Protein AF-A0A0C2C6B9-F1 (afdb_monomer_lite)

Structure (mmCIF, N/CA/C/O backbone):
data_AF-A0A0C2C6B9-F1
#
_entry.id   AF-A0A0C2C6B9-F1
#
loop_
_atom_site.group_PDB
_atom_site.id
_atom_site.type_symbol
_atom_site.label_atom_id
_atom_site.label_alt_id
_atom_site.label_comp_id
_atom_site.label_asym_id
_atom_site.label_entity_id
_atom_site.label_seq_id
_atom_site.pdbx_PDB_ins_code
_atom_site.Cartn_x
_atom_site.Cartn_y
_atom_site.Cartn_z
_atom_site.occupancy
_atom_site.B_iso_or_equiv
_atom_site.auth_seq_id
_atom_site.auth_comp_id
_atom_site.auth_asym_id
_atom_site.auth_atom_id
_atom_site.pdbx_PDB_model_num
ATOM 1 N N . MET A 1 1 ? 12.911 -13.661 -18.760 1.00 62.19 1 MET A N 1
ATOM 2 C CA . MET A 1 1 ? 11.843 -13.795 -17.735 1.00 62.19 1 MET A CA 1
ATOM 3 C C . MET A 1 1 ? 11.353 -12.439 -17.229 1.00 62.19 1 MET A C 1
ATOM 5 O O . MET A 1 1 ? 10.174 -12.168 -17.392 1.00 62.19 1 MET A O 1
ATOM 9 N N . ARG A 1 2 ? 12.212 -11.571 -16.665 1.00 66.81 2 ARG A N 1
ATOM 10 C CA . ARG A 1 2 ? 11.812 -10.221 -16.199 1.00 66.81 2 ARG A CA 1
ATOM 11 C C . ARG A 1 2 ? 11.204 -9.357 -17.314 1.00 66.81 2 ARG A C 1
ATOM 13 O O . ARG A 1 2 ? 10.106 -8.842 -17.153 1.00 66.81 2 ARG A O 1
ATOM 20 N N . GLU A 1 3 ? 11.878 -9.284 -18.460 1.00 71.12 3 GLU A N 1
ATOM 21 C CA . GLU A 1 3 ? 11.407 -8.544 -19.644 1.00 71.12 3 GLU A CA 1
ATOM 22 C C . GLU A 1 3 ? 10.093 -9.109 -20.188 1.00 71.12 3 GLU A C 1
ATOM 24 O O . GLU A 1 3 ? 9.172 -8.364 -20.494 1.00 71.12 3 GLU A O 1
ATOM 29 N N . SER A 1 4 ? 9.956 -10.436 -20.210 1.00 69.00 4 SER A N 1
ATOM 30 C CA . SER A 1 4 ? 8.725 -11.112 -20.623 1.00 69.00 4 SER A CA 1
ATOM 31 C C . SER A 1 4 ? 7.536 -10.743 -19.724 1.00 69.00 4 SER A C 1
ATOM 33 O O . SER A 1 4 ? 6.444 -10.516 -20.228 1.00 69.00 4 SER A O 1
ATOM 35 N N . ILE A 1 5 ? 7.735 -10.635 -18.403 1.00 64.69 5 ILE A N 1
ATOM 36 C CA . ILE A 1 5 ? 6.683 -10.223 -17.456 1.00 64.69 5 ILE A CA 1
ATOM 37 C C . ILE A 1 5 ? 6.321 -8.744 -17.646 1.00 64.69 5 ILE A C 1
ATOM 39 O O . ILE A 1 5 ? 5.139 -8.411 -17.658 1.00 64.69 5 ILE A O 1
ATOM 43 N N . ALA A 1 6 ? 7.311 -7.868 -17.834 1.00 69.94 6 ALA A N 1
ATOM 44 C CA . ALA A 1 6 ? 7.064 -6.451 -18.094 1.00 69.94 6 ALA A CA 1
ATOM 45 C C . ALA A 1 6 ? 6.269 -6.243 -19.396 1.00 69.94 6 ALA A C 1
ATOM 47 O O . ALA A 1 6 ? 5.292 -5.500 -19.411 1.00 69.94 6 ALA A O 1
ATOM 48 N N . LEU A 1 7 ? 6.619 -6.968 -20.463 1.00 64.12 7 LEU A N 1
ATOM 49 C CA . LEU A 1 7 ? 5.888 -6.932 -21.732 1.00 64.12 7 LEU A CA 1
ATOM 50 C C . LEU A 1 7 ? 4.451 -7.457 -21.590 1.00 64.12 7 LEU A C 1
ATOM 52 O O . LEU A 1 7 ? 3.527 -6.868 -22.144 1.00 64.12 7 LEU A O 1
ATOM 56 N N . LEU A 1 8 ? 4.234 -8.523 -20.811 1.00 61.34 8 LEU A N 1
ATOM 57 C CA . LEU A 1 8 ? 2.886 -9.045 -20.556 1.00 61.34 8 LEU A CA 1
ATOM 58 C C . LEU A 1 8 ? 2.007 -8.059 -19.774 1.00 61.34 8 LEU A C 1
ATOM 60 O O . LEU A 1 8 ? 0.803 -7.986 -20.012 1.00 61.34 8 LEU A O 1
ATOM 64 N N . ILE A 1 9 ? 2.606 -7.288 -18.866 1.00 60.84 9 ILE A N 1
ATOM 65 C CA . ILE A 1 9 ? 1.916 -6.236 -18.117 1.00 60.84 9 ILE A CA 1
ATOM 66 C C . ILE A 1 9 ? 1.502 -5.080 -19.039 1.00 60.84 9 ILE A C 1
ATOM 68 O O . ILE A 1 9 ? 0.398 -4.566 -18.901 1.00 60.84 9 ILE A O 1
ATOM 72 N N . VAL A 1 10 ? 2.357 -4.691 -19.987 1.00 60.34 10 VAL A N 1
ATOM 73 C CA . VAL A 1 10 ? 2.126 -3.519 -20.849 1.00 60.34 10 VAL A CA 1
ATOM 74 C C . VAL A 1 10 ? 1.174 -3.815 -22.018 1.00 60.34 10 VAL A C 1
ATOM 76 O O . VAL A 1 10 ? 0.459 -2.921 -22.456 1.00 60.34 10 VAL A O 1
ATOM 79 N N . ILE A 1 11 ? 1.143 -5.048 -22.537 1.00 59.91 11 I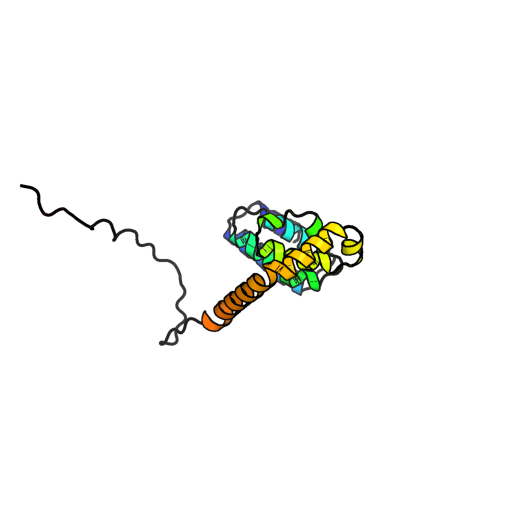LE A N 1
ATOM 80 C CA . ILE A 1 11 ? 0.595 -5.319 -23.884 1.00 59.91 11 ILE A CA 1
ATOM 81 C C . ILE A 1 11 ? -0.691 -6.176 -23.862 1.00 59.91 11 ILE A C 1
ATOM 83 O O . ILE A 1 11 ? -1.368 -6.309 -24.881 1.00 59.91 11 ILE A O 1
ATOM 87 N N . VAL A 1 12 ? -1.078 -6.781 -22.730 1.00 63.16 12 VAL A N 1
ATOM 88 C CA . VAL A 1 12 ? -2.065 -7.883 -22.738 1.00 63.16 12 VAL A CA 1
ATOM 89 C C . VAL A 1 12 ? -3.403 -7.534 -22.071 1.00 63.16 12 VAL A C 1
ATOM 91 O O . VAL A 1 12 ? -3.495 -6.681 -21.189 1.00 63.16 12 VAL A O 1
ATOM 94 N N . ARG A 1 13 ? -4.460 -8.241 -22.512 1.00 74.19 13 ARG A N 1
ATOM 95 C CA . ARG A 1 13 ? -5.823 -8.276 -21.945 1.00 74.19 13 ARG A CA 1
ATOM 96 C C . ARG A 1 13 ? -5.805 -8.296 -20.408 1.00 74.19 13 ARG A C 1
ATOM 98 O O . ARG A 1 13 ? -4.988 -8.988 -19.804 1.00 74.19 13 ARG A O 1
ATOM 105 N N . ASP A 1 14 ? -6.797 -7.655 -19.790 1.00 73.75 14 ASP A N 1
ATOM 106 C CA . ASP A 1 14 ? -7.001 -7.538 -18.329 1.00 73.75 14 ASP A CA 1
ATOM 107 C C . ASP A 1 14 ? -6.875 -8.872 -17.547 1.00 73.75 14 ASP A C 1
ATOM 109 O O . ASP A 1 14 ? -6.466 -8.900 -16.387 1.00 73.75 14 ASP A O 1
ATOM 113 N N . SER A 1 15 ? -7.173 -10.022 -18.163 1.00 80.00 15 SER A N 1
ATOM 114 C CA . SER A 1 15 ? -6.957 -11.345 -17.555 1.00 80.00 15 SER A CA 1
ATOM 115 C C . SER A 1 15 ? -5.481 -11.701 -17.345 1.00 80.00 15 SER A C 1
ATOM 117 O O . SER A 1 15 ? -5.140 -12.290 -16.320 1.00 80.00 15 SER A O 1
ATOM 119 N N . ALA A 1 16 ? -4.606 -11.355 -18.290 1.00 81.44 16 ALA A N 1
ATOM 120 C CA . ALA A 1 16 ? -3.180 -11.645 -18.194 1.00 81.44 16 ALA A CA 1
ATOM 121 C C . ALA A 1 16 ? -2.490 -10.699 -17.217 1.00 81.44 16 ALA A C 1
ATOM 123 O O . ALA A 1 16 ? -1.719 -11.173 -16.390 1.00 81.44 16 ALA A O 1
ATOM 124 N N . ARG A 1 17 ? -2.835 -9.401 -17.233 1.00 85.00 17 ARG A N 1
ATOM 125 C CA . ARG A 1 17 ? -2.307 -8.439 -16.255 1.00 85.00 17 ARG A CA 1
ATOM 126 C C . ARG A 1 17 ? -2.638 -8.877 -14.832 1.00 85.00 17 ARG A C 1
ATOM 128 O O . ARG A 1 17 ? -1.724 -9.067 -14.041 1.00 85.00 17 ARG A O 1
ATOM 135 N N . ARG A 1 18 ? -3.901 -9.235 -14.552 1.00 85.88 18 ARG A N 1
ATOM 136 C CA . ARG A 1 18 ? -4.306 -9.829 -13.260 1.00 85.88 18 ARG A CA 1
ATOM 137 C C . ARG A 1 18 ? -3.492 -11.062 -12.874 1.00 85.88 18 ARG A C 1
ATOM 139 O O . ARG A 1 18 ? -3.111 -11.203 -11.710 1.00 85.88 18 ARG A O 1
ATOM 146 N N . TRP A 1 19 ? -3.262 -11.976 -13.817 1.00 88.19 19 TRP A N 1
ATOM 147 C CA . TRP A 1 19 ? -2.457 -13.168 -13.557 1.00 88.19 19 TRP A CA 1
ATOM 148 C C . TRP A 1 19 ? -1.003 -12.797 -13.243 1.00 88.19 19 TRP A C 1
ATOM 150 O O . TRP A 1 19 ? -0.469 -13.272 -12.245 1.00 88.19 19 TRP A O 1
ATOM 160 N N . CYS A 1 20 ? -0.397 -11.895 -14.018 1.00 88.88 20 CYS A N 1
ATOM 161 C CA . CYS A 1 20 ? 0.957 -11.396 -13.796 1.00 88.88 20 CYS A CA 1
ATOM 162 C C . CYS A 1 20 ? 1.092 -10.707 -12.434 1.00 88.88 20 CYS A C 1
ATOM 164 O O . CYS A 1 20 ? 2.018 -11.032 -11.694 1.00 88.88 20 CYS A O 1
ATOM 166 N N . THR A 1 21 ? 0.153 -9.832 -12.055 1.00 91.00 21 THR A N 1
ATOM 167 C CA . THR A 1 21 ? 0.146 -9.176 -10.738 1.00 91.00 21 THR A CA 1
ATOM 168 C C . THR A 1 21 ? 0.134 -10.215 -9.620 1.00 91.00 21 THR A C 1
ATOM 170 O O . THR A 1 21 ? 0.941 -10.139 -8.702 1.00 91.00 21 THR A O 1
ATOM 173 N N . ARG A 1 22 ? -0.718 -11.245 -9.715 1.00 91.81 22 ARG A N 1
ATOM 174 C CA . ARG A 1 22 ? -0.746 -12.346 -8.735 1.00 91.81 22 ARG A CA 1
ATOM 175 C C . ARG A 1 22 ? 0.540 -13.162 -8.737 1.00 91.81 22 ARG A C 1
ATOM 177 O O . ARG A 1 22 ? 1.023 -13.543 -7.673 1.00 91.81 22 ARG A O 1
ATOM 184 N N . PHE A 1 23 ? 1.107 -13.407 -9.912 1.00 91.62 23 PHE A N 1
ATOM 185 C CA . PHE A 1 23 ? 2.344 -14.157 -10.059 1.00 91.62 23 PHE A CA 1
ATOM 186 C C . PHE A 1 23 ? 3.529 -13.447 -9.390 1.00 91.62 23 PHE A C 1
ATOM 188 O O . PHE A 1 23 ? 4.364 -14.120 -8.792 1.00 91.62 23 PHE A O 1
ATOM 195 N N . LEU A 1 24 ? 3.560 -12.106 -9.370 1.00 92.88 24 LEU A N 1
ATOM 196 C CA . LEU A 1 24 ? 4.567 -11.344 -8.615 1.00 92.88 24 LEU A CA 1
ATOM 197 C C . LEU A 1 24 ? 4.582 -11.709 -7.121 1.00 92.88 24 LEU A C 1
ATOM 199 O O . LEU A 1 24 ? 5.658 -11.760 -6.535 1.00 92.88 24 LEU A O 1
ATOM 203 N N . SER A 1 25 ? 3.434 -12.047 -6.524 1.00 93.88 25 SER A N 1
ATOM 204 C CA . SER A 1 25 ? 3.366 -12.533 -5.135 1.00 93.88 25 SER A CA 1
ATOM 205 C C . SER A 1 25 ? 4.095 -13.870 -4.952 1.00 93.88 25 SER A C 1
ATOM 207 O O . SER A 1 25 ? 4.855 -14.055 -4.005 1.00 93.88 25 SER A O 1
ATOM 209 N N . ALA A 1 26 ? 3.933 -14.802 -5.897 1.00 93.06 26 ALA A N 1
ATOM 210 C CA . ALA A 1 26 ? 4.644 -16.081 -5.863 1.00 93.06 26 ALA A CA 1
ATOM 211 C C . ALA A 1 26 ? 6.162 -15.899 -6.041 1.00 93.06 26 ALA A C 1
ATOM 213 O O . ALA A 1 26 ? 6.956 -16.612 -5.424 1.00 93.06 26 ALA A O 1
ATOM 214 N N . LEU A 1 27 ? 6.574 -14.927 -6.860 1.00 92.56 27 LEU A N 1
ATOM 215 C CA . LEU A 1 27 ? 7.981 -14.563 -7.032 1.00 92.56 27 LEU A CA 1
ATOM 216 C C . LEU A 1 27 ? 8.561 -13.914 -5.763 1.00 92.56 27 LEU A C 1
ATOM 218 O O . LEU A 1 27 ? 9.696 -14.224 -5.397 1.00 92.56 27 LEU A O 1
ATOM 222 N N . ALA A 1 28 ? 7.776 -13.086 -5.066 1.00 92.38 28 ALA A N 1
ATOM 223 C CA . ALA A 1 28 ? 8.150 -12.516 -3.774 1.00 92.38 28 ALA A CA 1
ATOM 224 C C . ALA A 1 28 ? 8.353 -13.616 -2.717 1.00 92.38 28 ALA A C 1
ATOM 226 O O . ALA A 1 28 ? 9.388 -13.683 -2.058 1.00 92.38 28 ALA A O 1
ATOM 227 N N . TYR A 1 29 ? 7.430 -14.577 -2.635 1.00 93.31 29 TYR A N 1
ATOM 228 C CA . TYR A 1 29 ? 7.567 -15.718 -1.725 1.00 93.31 29 TYR A CA 1
ATOM 229 C C . TYR A 1 29 ? 8.866 -16.512 -1.947 1.00 93.31 29 TYR A C 1
ATOM 231 O O . TYR A 1 29 ? 9.518 -16.938 -0.995 1.00 93.31 29 TYR A O 1
ATOM 239 N N . ARG A 1 30 ? 9.285 -16.680 -3.208 1.00 92.38 30 ARG A N 1
ATOM 240 C CA . ARG A 1 30 ? 10.525 -17.389 -3.569 1.00 92.38 30 ARG A CA 1
ATOM 241 C C . ARG A 1 30 ? 11.808 -16.583 -3.324 1.00 92.38 30 ARG A C 1
ATOM 243 O O . ARG A 1 30 ? 12.881 -17.120 -3.581 1.00 92.38 30 ARG A O 1
ATOM 250 N N . ARG A 1 31 ? 11.721 -15.332 -2.849 1.00 89.38 31 ARG A N 1
ATOM 251 C CA . ARG A 1 31 ? 12.864 -14.454 -2.527 1.00 89.38 31 ARG A CA 1
ATOM 252 C C . ARG A 1 31 ? 13.917 -14.380 -3.636 1.00 89.38 31 ARG A C 1
ATOM 254 O O . ARG A 1 31 ? 15.112 -14.537 -3.403 1.00 89.38 31 ARG A O 1
ATOM 261 N N . LEU A 1 32 ? 13.465 -14.136 -4.865 1.00 89.69 32 LEU A N 1
ATOM 262 C CA . LEU A 1 32 ? 14.365 -13.989 -6.010 1.00 89.69 32 LEU A CA 1
ATOM 263 C C . LEU A 1 32 ? 15.411 -12.876 -5.786 1.00 89.69 32 LEU A C 1
ATOM 265 O O . LEU A 1 32 ? 15.087 -11.845 -5.187 1.00 89.69 32 LEU A O 1
ATOM 269 N N . PRO A 1 33 ? 16.632 -13.021 -6.336 1.00 88.81 33 PRO A N 1
ATOM 270 C CA . PRO A 1 33 ? 17.664 -11.997 -6.223 1.00 88.81 33 PRO A CA 1
ATOM 271 C C . PRO A 1 33 ? 17.191 -10.636 -6.748 1.00 88.81 33 PRO A C 1
ATOM 273 O O . PRO A 1 33 ? 16.617 -10.536 -7.844 1.00 88.81 33 PRO A O 1
ATOM 276 N N . ASN A 1 34 ? 17.460 -9.589 -5.965 1.00 87.75 34 ASN A N 1
ATOM 277 C CA . ASN A 1 34 ? 17.124 -8.190 -6.250 1.00 87.75 34 ASN A CA 1
ATOM 278 C C . ASN A 1 34 ? 15.629 -7.950 -6.523 1.00 87.75 34 ASN A C 1
ATOM 280 O O . ASN A 1 34 ? 15.271 -7.037 -7.265 1.00 87.75 34 ASN A O 1
ATOM 284 N N . PHE A 1 35 ? 14.736 -8.784 -5.975 1.00 91.00 35 PHE A N 1
ATOM 285 C CA . PHE A 1 35 ? 13.289 -8.627 -6.161 1.00 91.00 35 PHE A CA 1
ATOM 286 C C . PHE A 1 35 ? 12.769 -7.272 -5.656 1.00 91.00 35 PHE A C 1
ATOM 288 O O . PHE A 1 35 ? 11.881 -6.689 -6.274 1.00 91.00 35 PHE A O 1
ATOM 295 N N . ASN A 1 36 ? 13.364 -6.727 -4.595 1.00 89.44 36 ASN A N 1
ATOM 296 C CA . ASN A 1 36 ? 13.099 -5.370 -4.108 1.00 89.44 36 ASN A CA 1
ATOM 297 C C . ASN A 1 36 ? 13.325 -4.276 -5.170 1.00 89.44 36 ASN A C 1
ATOM 299 O O . ASN A 1 36 ? 12.639 -3.261 -5.135 1.00 89.44 36 ASN A O 1
ATOM 303 N N . GLU A 1 37 ? 14.228 -4.471 -6.133 1.00 88.56 37 GLU A N 1
ATOM 304 C CA . GLU A 1 37 ? 14.534 -3.466 -7.159 1.00 88.56 37 GLU A CA 1
ATOM 305 C C . GLU A 1 37 ? 13.576 -3.492 -8.349 1.00 88.56 37 GLU A C 1
ATOM 307 O O . GLU A 1 37 ? 13.148 -2.442 -8.832 1.00 88.56 37 GLU A O 1
ATOM 312 N N . TRP A 1 38 ? 13.256 -4.686 -8.852 1.00 90.94 38 TRP A N 1
ATOM 313 C CA . TRP A 1 38 ? 12.434 -4.838 -10.057 1.00 90.94 38 TRP A CA 1
ATOM 314 C C . TRP A 1 38 ? 10.998 -5.261 -9.740 1.00 90.94 38 TRP A C 1
ATOM 316 O O . TRP A 1 38 ? 10.068 -4.763 -10.365 1.00 90.94 38 TRP A O 1
ATOM 326 N N . GLY A 1 39 ? 10.792 -6.154 -8.772 1.00 91.50 39 GLY A N 1
ATOM 327 C CA . GLY A 1 39 ? 9.482 -6.711 -8.435 1.00 91.50 39 GLY A CA 1
ATOM 328 C C . GLY A 1 39 ? 8.572 -5.668 -7.801 1.00 91.50 39 GLY A C 1
ATOM 329 O O . GLY A 1 39 ? 7.455 -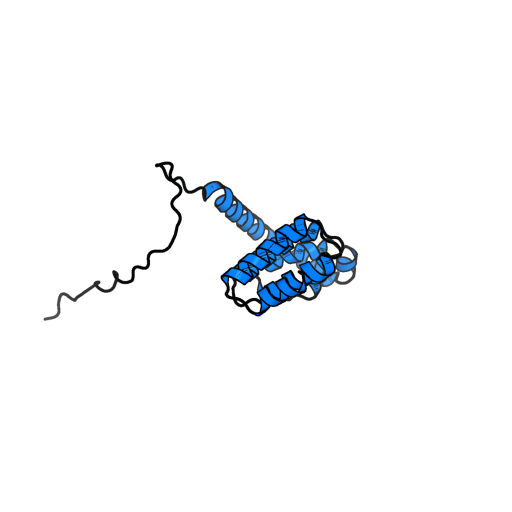5.459 -8.271 1.00 91.50 39 GLY A O 1
ATOM 330 N N . PHE A 1 40 ? 9.081 -4.943 -6.802 1.00 92.19 40 PHE A N 1
ATOM 331 C CA . PHE A 1 40 ? 8.343 -3.830 -6.199 1.00 92.19 40 PHE A CA 1
ATOM 332 C C . PHE A 1 40 ? 8.118 -2.696 -7.193 1.00 92.19 40 PHE A C 1
ATOM 334 O O . PHE A 1 40 ? 7.013 -2.179 -7.257 1.00 92.19 40 PHE A O 1
ATOM 341 N N . ARG A 1 41 ? 9.090 -2.376 -8.053 1.00 90.38 41 ARG A N 1
ATOM 342 C CA . ARG A 1 41 ? 8.899 -1.383 -9.121 1.00 90.38 41 ARG A CA 1
ATOM 343 C C . ARG A 1 41 ? 7.762 -1.759 -10.074 1.00 90.38 41 ARG A C 1
ATOM 345 O O . ARG A 1 41 ? 6.954 -0.903 -10.421 1.00 90.38 41 ARG A O 1
ATOM 352 N N . LEU A 1 42 ? 7.665 -3.034 -10.463 1.00 91.50 42 LEU A N 1
ATOM 353 C CA . LEU A 1 42 ? 6.541 -3.524 -11.264 1.00 91.50 42 LEU A CA 1
ATOM 354 C C . LEU A 1 42 ? 5.217 -3.414 -10.500 1.00 91.50 42 LEU A C 1
ATOM 356 O O . LEU A 1 42 ? 4.240 -2.952 -11.080 1.00 91.50 42 LEU A O 1
ATOM 360 N N . LEU A 1 43 ? 5.184 -3.778 -9.212 1.00 93.12 43 LEU A N 1
ATOM 361 C CA . LEU A 1 43 ? 3.992 -3.630 -8.367 1.00 93.12 43 LEU A CA 1
ATOM 362 C C . LEU A 1 43 ? 3.556 -2.167 -8.226 1.00 93.12 43 LEU A C 1
ATOM 364 O O . LEU A 1 43 ? 2.369 -1.888 -8.349 1.00 93.12 43 LEU A O 1
ATOM 368 N N . MET A 1 44 ? 4.497 -1.237 -8.050 1.00 92.38 44 MET A N 1
ATOM 369 C CA . MET A 1 44 ? 4.206 0.199 -8.041 1.00 92.38 44 MET A CA 1
ATOM 370 C C . MET A 1 44 ? 3.614 0.652 -9.378 1.00 92.38 44 MET A C 1
ATOM 372 O O . MET A 1 44 ? 2.647 1.404 -9.393 1.00 92.38 44 MET A O 1
ATOM 376 N N . GLY A 1 45 ? 4.122 0.136 -10.503 1.00 90.06 45 GLY A N 1
ATOM 377 C CA . GLY A 1 45 ? 3.539 0.388 -11.822 1.00 90.06 45 GLY A CA 1
ATOM 378 C C . GLY A 1 45 ? 2.094 -0.111 -11.959 1.00 90.06 45 GLY A C 1
ATOM 379 O O . GLY A 1 45 ? 1.297 0.515 -12.649 1.00 90.06 45 GLY A O 1
ATOM 380 N N . GLN A 1 46 ? 1.719 -1.196 -11.270 1.00 90.75 46 GLN A N 1
ATOM 381 C CA . GLN A 1 46 ? 0.337 -1.703 -11.263 1.00 90.75 46 GLN A CA 1
ATOM 382 C C . GLN A 1 46 ? -0.649 -0.807 -10.506 1.00 90.75 46 GLN A C 1
ATOM 384 O O . GLN A 1 46 ? -1.855 -0.972 -10.674 1.00 90.75 46 GLN A O 1
ATOM 389 N N . LEU A 1 47 ? -0.170 0.136 -9.690 1.00 91.38 47 LEU A N 1
ATOM 390 C CA . LEU A 1 47 ? -1.039 1.094 -9.005 1.00 91.38 47 LEU A CA 1
ATOM 391 C C . LEU A 1 47 ? -1.661 2.120 -9.965 1.00 91.38 47 LEU A C 1
ATOM 393 O O . LEU A 1 47 ? -2.680 2.713 -9.629 1.00 91.38 47 LEU A O 1
ATOM 397 N N . GLY A 1 48 ? -1.075 2.300 -11.153 1.00 87.94 48 GLY A N 1
ATOM 398 C CA . GLY A 1 48 ? -1.607 3.142 -12.227 1.00 87.94 48 GLY A CA 1
ATOM 399 C C . GLY A 1 48 ? -2.412 2.386 -13.290 1.00 87.94 48 GLY A C 1
ATOM 400 O O . GLY A 1 48 ? -2.632 2.936 -14.366 1.00 87.94 48 GLY A O 1
ATOM 401 N N . ASP A 1 49 ? -2.800 1.126 -13.051 1.00 89.69 49 ASP A N 1
ATOM 402 C CA . ASP A 1 49 ? -3.612 0.358 -14.008 1.00 89.69 49 ASP A CA 1
ATOM 403 C C . ASP A 1 49 ? -5.058 0.890 -14.061 1.00 89.69 49 ASP A C 1
ATOM 405 O O . ASP A 1 49 ? -5.635 1.274 -13.044 1.00 89.69 49 ASP A O 1
ATOM 409 N N . GLU A 1 50 ? -5.673 0.857 -15.246 1.00 88.44 50 GLU A N 1
ATOM 410 C CA . GLU A 1 50 ? -7.087 1.209 -15.466 1.00 88.44 50 GLU A CA 1
ATOM 411 C C . GLU A 1 50 ? -8.058 0.328 -14.652 1.00 88.44 50 GLU A C 1
ATOM 413 O O . GLU A 1 50 ? -9.164 0.736 -14.292 1.00 88.44 50 GLU A O 1
ATOM 418 N N . SER A 1 51 ? -7.654 -0.909 -14.357 1.00 89.44 51 SER A N 1
ATOM 419 C CA . SER A 1 51 ? -8.473 -1.901 -13.677 1.00 89.44 51 SER A CA 1
ATOM 420 C C . SER A 1 51 ? -8.310 -1.783 -12.166 1.00 89.44 51 SER A C 1
ATOM 422 O O . SER A 1 51 ? -7.340 -2.268 -11.579 1.00 89.44 51 SER A O 1
ATOM 424 N N . VAL A 1 52 ? -9.334 -1.254 -11.489 1.00 89.00 52 VAL A N 1
ATOM 425 C CA . VAL A 1 52 ? -9.384 -1.159 -10.013 1.00 89.00 52 VAL A CA 1
ATOM 426 C C . VAL A 1 52 ? -9.131 -2.515 -9.336 1.00 89.00 52 VAL A C 1
ATOM 428 O O . VAL A 1 52 ? -8.567 -2.587 -8.245 1.00 89.00 52 VAL A O 1
ATOM 431 N N . LYS A 1 53 ? -9.508 -3.625 -9.985 1.00 89.12 53 LYS A N 1
ATOM 432 C CA . LYS A 1 53 ? -9.244 -4.982 -9.481 1.00 89.12 53 LYS A CA 1
ATOM 433 C C . LYS A 1 53 ? -7.748 -5.303 -9.449 1.00 89.12 53 LYS A C 1
ATOM 435 O O . LYS A 1 53 ?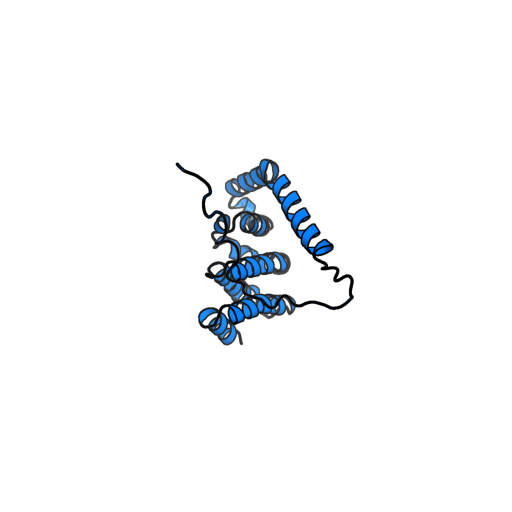 -7.303 -5.959 -8.509 1.00 89.12 53 LYS A O 1
ATOM 440 N N . ILE A 1 54 ? -6.994 -4.863 -10.456 1.00 91.06 54 ILE A N 1
ATOM 441 C CA . ILE A 1 54 ? -5.535 -5.018 -10.523 1.00 91.06 54 ILE A CA 1
ATOM 442 C C . ILE A 1 54 ? -4.876 -4.128 -9.476 1.00 91.06 54 ILE A C 1
ATOM 444 O O . ILE A 1 54 ? -4.078 -4.633 -8.689 1.00 91.06 54 ILE A O 1
ATOM 448 N N . VAL A 1 55 ? -5.284 -2.859 -9.393 1.00 92.25 55 VAL A N 1
ATOM 449 C CA . VAL A 1 55 ? -4.776 -1.902 -8.398 1.00 92.25 55 VAL A CA 1
ATOM 450 C C . VAL A 1 55 ? -4.953 -2.447 -6.978 1.00 92.25 55 VAL A C 1
ATOM 452 O O . VAL A 1 55 ? -3.982 -2.579 -6.235 1.00 92.25 55 VAL A O 1
ATOM 455 N N . ARG A 1 56 ? -6.167 -2.884 -6.610 1.00 90.88 56 ARG A N 1
ATOM 456 C CA . ARG A 1 56 ? -6.434 -3.491 -5.291 1.00 90.88 56 ARG A CA 1
ATOM 457 C C . ARG A 1 56 ? -5.600 -4.747 -5.046 1.00 90.88 56 ARG A C 1
ATOM 459 O O . ARG A 1 56 ? -5.123 -4.968 -3.936 1.00 90.88 56 ARG A O 1
ATOM 466 N N . GLN A 1 57 ? -5.416 -5.585 -6.066 1.00 92.88 57 GLN A N 1
ATOM 467 C CA . GLN A 1 57 ? -4.581 -6.780 -5.952 1.00 92.88 57 GLN A CA 1
ATOM 468 C C . GLN A 1 57 ? -3.104 -6.422 -5.738 1.00 92.88 57 GLN A C 1
ATOM 470 O O . GLN A 1 57 ? -2.441 -7.099 -4.954 1.00 92.88 57 GLN A O 1
ATOM 475 N N . ALA A 1 58 ? -2.600 -5.381 -6.400 1.00 94.69 58 ALA A N 1
ATOM 476 C CA . ALA A 1 58 ? -1.240 -4.887 -6.225 1.00 94.69 58 ALA A CA 1
ATOM 477 C C . ALA A 1 58 ? -1.029 -4.320 -4.816 1.00 94.69 58 ALA A C 1
ATOM 479 O O . ALA A 1 58 ? -0.071 -4.717 -4.159 1.00 94.69 58 ALA A O 1
ATOM 480 N N . ILE A 1 59 ? -1.962 -3.500 -4.312 1.00 93.81 59 ILE A N 1
ATOM 481 C CA . ILE A 1 59 ? -1.927 -2.973 -2.936 1.00 93.81 59 ILE A CA 1
ATOM 482 C C . ILE A 1 59 ? -1.860 -4.116 -1.919 1.00 93.81 59 ILE A C 1
ATOM 484 O O . ILE A 1 59 ? -0.984 -4.114 -1.063 1.00 93.81 59 ILE A O 1
ATOM 488 N N . ARG A 1 60 ? -2.709 -5.144 -2.054 1.00 92.81 60 ARG A N 1
ATOM 489 C CA . ARG A 1 60 ? -2.688 -6.320 -1.163 1.00 92.81 60 ARG A CA 1
ATOM 490 C C . ARG A 1 60 ? -1.345 -7.048 -1.167 1.00 92.81 60 ARG A C 1
ATOM 492 O O . ARG A 1 60 ? -0.875 -7.483 -0.122 1.00 92.81 60 ARG A O 1
ATOM 499 N N . ILE A 1 61 ? -0.727 -7.194 -2.339 1.00 95.00 61 ILE A N 1
ATOM 500 C CA . ILE A 1 61 ? 0.583 -7.847 -2.470 1.00 95.00 61 ILE A CA 1
ATOM 501 C C . ILE A 1 61 ? 1.677 -6.973 -1.851 1.00 95.00 61 ILE A C 1
ATOM 503 O O . ILE A 1 61 ? 2.534 -7.499 -1.148 1.00 95.00 61 ILE A O 1
ATOM 507 N N . LEU A 1 62 ? 1.638 -5.655 -2.061 1.00 94.81 62 LEU A N 1
ATOM 508 C CA . LEU A 1 62 ? 2.559 -4.725 -1.408 1.00 94.81 62 LEU A CA 1
ATOM 509 C C . LEU A 1 62 ? 2.431 -4.827 0.115 1.00 94.81 62 LEU A C 1
ATOM 511 O O . LEU A 1 62 ? 3.433 -5.072 0.779 1.00 94.81 62 LEU A O 1
ATOM 515 N N . HIS A 1 63 ? 1.212 -4.753 0.650 1.00 93.38 63 HIS A N 1
ATOM 516 C CA . HIS A 1 63 ? 0.946 -4.905 2.082 1.00 93.38 63 HIS A CA 1
ATOM 517 C C . HIS A 1 63 ? 1.511 -6.206 2.658 1.00 93.38 63 HIS A C 1
ATOM 519 O O . HIS A 1 63 ? 2.145 -6.209 3.709 1.00 93.38 63 HIS A O 1
ATOM 525 N N . MET A 1 64 ? 1.318 -7.310 1.937 1.00 93.75 64 MET A N 1
ATOM 526 C CA . MET A 1 64 ? 1.780 -8.628 2.357 1.00 93.75 64 MET A CA 1
ATOM 527 C C . MET A 1 64 ? 3.306 -8.734 2.400 1.00 93.75 64 MET A C 1
ATOM 529 O O . MET A 1 64 ? 3.838 -9.354 3.313 1.00 93.75 64 MET A O 1
ATOM 533 N N . TRP A 1 65 ? 4.016 -8.176 1.415 1.00 95.00 65 TRP A N 1
ATOM 534 C CA . TRP A 1 65 ? 5.452 -8.432 1.255 1.00 95.00 65 TRP A CA 1
ATOM 535 C C . TRP A 1 65 ? 6.362 -7.322 1.773 1.00 95.00 65 TRP A C 1
ATOM 537 O O . TRP A 1 65 ? 7.516 -7.613 2.075 1.00 95.00 65 TRP A O 1
ATOM 547 N N . LEU A 1 66 ? 5.883 -6.083 1.913 1.00 92.75 66 LEU A N 1
ATOM 548 C CA . LEU A 1 66 ? 6.690 -4.956 2.399 1.00 92.75 66 LEU A CA 1
ATOM 549 C C . LEU A 1 66 ? 7.426 -5.243 3.721 1.00 92.75 66 LEU A C 1
ATOM 551 O O . LEU A 1 66 ? 8.627 -4.982 3.761 1.00 92.75 66 LEU A O 1
ATOM 555 N N . PRO A 1 67 ? 6.798 -5.837 4.759 1.00 90.88 67 PRO A N 1
ATOM 556 C CA . PRO A 1 67 ? 7.488 -6.137 6.018 1.00 90.88 67 PRO A CA 1
ATOM 557 C C . PRO A 1 67 ? 8.641 -7.141 5.891 1.00 90.88 67 PRO A C 1
ATOM 559 O O . PRO A 1 67 ? 9.526 -7.177 6.737 1.00 90.88 67 PRO A O 1
ATOM 562 N N . TYR A 1 68 ? 8.630 -7.981 4.853 1.00 90.81 68 TYR A N 1
ATOM 563 C CA . TYR A 1 68 ? 9.606 -9.061 4.675 1.00 90.81 68 TYR A CA 1
ATOM 564 C C . TYR A 1 68 ? 10.796 -8.670 3.797 1.00 90.81 68 TYR A C 1
ATOM 566 O O . TYR A 1 68 ? 11.736 -9.457 3.664 1.00 90.81 68 TYR A O 1
ATOM 574 N N . TYR A 1 69 ? 10.746 -7.496 3.168 1.00 89.94 69 TYR A N 1
ATOM 575 C CA . TYR A 1 69 ? 11.795 -6.997 2.292 1.00 89.94 69 TYR A CA 1
ATOM 576 C C . TYR A 1 69 ? 12.386 -5.711 2.853 1.00 89.94 69 TYR A C 1
ATOM 578 O O . TYR A 1 69 ? 11.764 -4.649 2.810 1.00 89.94 69 TYR A O 1
ATOM 586 N N . GLU A 1 70 ? 13.633 -5.799 3.308 1.00 84.94 70 GLU A N 1
ATOM 587 C CA . GLU A 1 70 ? 14.388 -4.635 3.760 1.00 84.94 70 GLU A CA 1
ATOM 588 C C . GLU A 1 70 ? 14.417 -3.546 2.683 1.00 84.94 70 GLU A C 1
ATOM 590 O O . GLU A 1 70 ? 14.591 -3.809 1.485 1.00 84.94 70 GLU A O 1
ATOM 595 N N . ASN A 1 71 ? 14.238 -2.302 3.124 1.00 83.94 71 ASN A N 1
ATOM 596 C CA . ASN A 1 71 ? 14.231 -1.102 2.290 1.00 83.94 71 ASN A CA 1
ATOM 597 C C . ASN A 1 71 ? 13.143 -1.052 1.200 1.00 83.94 71 ASN A C 1
ATOM 599 O O . ASN A 1 71 ? 13.125 -0.098 0.424 1.00 83.94 71 ASN A O 1
ATOM 603 N N . ALA A 1 72 ? 12.210 -2.009 1.114 1.00 87.44 72 ALA A N 1
ATOM 604 C CA . ALA A 1 72 ? 11.165 -1.979 0.087 1.00 87.44 72 ALA A CA 1
ATOM 605 C C . ALA A 1 72 ? 10.141 -0.852 0.311 1.00 87.44 72 ALA A C 1
ATOM 607 O O . ALA A 1 72 ? 9.621 -0.299 -0.658 1.00 87.44 72 ALA A O 1
ATOM 608 N N . ALA A 1 73 ? 9.919 -0.444 1.566 1.00 87.88 73 ALA A N 1
ATOM 609 C CA . ALA A 1 73 ? 9.025 0.663 1.919 1.00 87.88 73 ALA A CA 1
ATOM 610 C C . ALA A 1 73 ? 9.428 2.004 1.282 1.00 87.88 73 ALA A C 1
ATOM 612 O O . ALA A 1 73 ? 8.570 2.857 1.060 1.00 87.88 73 ALA A O 1
ATOM 613 N N . ARG A 1 74 ? 10.698 2.179 0.883 1.00 88.75 74 ARG A N 1
ATOM 614 C CA . ARG A 1 74 ? 11.156 3.390 0.181 1.00 88.75 74 ARG A CA 1
ATOM 615 C C . ARG A 1 74 ? 10.387 3.650 -1.119 1.00 88.75 74 ARG A C 1
ATOM 617 O O . ARG A 1 74 ? 10.241 4.800 -1.511 1.00 88.75 74 ARG A O 1
ATOM 624 N N . TRP A 1 75 ? 9.888 2.599 -1.778 1.00 89.06 75 TRP A N 1
ATOM 625 C CA . TRP A 1 75 ? 9.122 2.723 -3.020 1.00 89.06 75 TRP A CA 1
ATOM 626 C C . TRP A 1 75 ? 7.766 3.395 -2.809 1.00 89.06 75 TRP A C 1
ATOM 628 O O . TRP A 1 75 ? 7.258 4.033 -3.724 1.00 89.06 75 TRP A O 1
ATOM 638 N N . LEU A 1 76 ? 7.196 3.302 -1.605 1.00 89.75 76 LEU A N 1
ATOM 639 C CA . LEU A 1 76 ? 5.933 3.961 -1.285 1.00 89.75 76 LEU A CA 1
ATOM 640 C C . LEU A 1 76 ? 6.064 5.487 -1.259 1.00 89.75 76 LEU A C 1
ATOM 642 O O . LEU A 1 76 ? 5.105 6.179 -1.582 1.00 89.75 76 LEU A O 1
ATOM 646 N N . ARG A 1 77 ? 7.263 6.010 -0.964 1.00 85.12 77 ARG A N 1
ATOM 647 C CA . ARG A 1 77 ? 7.536 7.456 -0.898 1.00 85.12 77 ARG A CA 1
ATOM 648 C C . ARG A 1 77 ? 7.293 8.172 -2.222 1.00 85.12 77 ARG A C 1
ATOM 650 O O . ARG A 1 77 ? 7.002 9.359 -2.228 1.00 85.12 77 ARG A O 1
ATOM 657 N N . THR A 1 78 ? 7.421 7.472 -3.348 1.00 82.75 78 THR A N 1
ATOM 658 C CA . THR A 1 78 ? 7.219 8.066 -4.676 1.00 82.75 78 THR A CA 1
ATOM 659 C C . THR A 1 78 ? 5.784 7.922 -5.181 1.00 82.75 78 THR A C 1
ATOM 661 O O . THR A 1 78 ? 5.509 8.297 -6.318 1.00 82.75 78 THR A O 1
ATOM 664 N N . ALA A 1 79 ? 4.874 7.339 -4.395 1.00 85.81 79 ALA A N 1
ATOM 665 C CA . ALA A 1 79 ? 3.499 7.093 -4.807 1.00 85.81 79 ALA A CA 1
ATOM 666 C C . ALA A 1 79 ? 2.505 8.036 -4.130 1.00 85.81 79 ALA A C 1
ATOM 668 O O . ALA A 1 79 ? 2.576 8.300 -2.933 1.00 85.81 79 ALA A O 1
ATOM 669 N N . GLN A 1 80 ? 1.515 8.482 -4.902 1.00 87.31 80 GLN A N 1
ATOM 670 C CA . GLN A 1 80 ? 0.378 9.258 -4.405 1.00 87.31 80 GLN A CA 1
ATOM 671 C C . GLN A 1 80 ? -0.649 8.319 -3.761 1.00 87.31 80 GLN A C 1
ATOM 673 O O . GLN A 1 80 ? -1.688 8.012 -4.346 1.00 87.31 80 GLN A O 1
ATOM 678 N N . LEU A 1 81 ? -0.318 7.797 -2.577 1.00 89.31 81 LEU A N 1
ATOM 679 C CA . LEU A 1 81 ? -1.128 6.770 -1.918 1.00 89.31 81 LEU A CA 1
ATOM 680 C C . LEU A 1 81 ? -2.509 7.270 -1.470 1.00 89.31 81 LEU A C 1
ATOM 682 O O . LEU A 1 81 ? -3.428 6.464 -1.365 1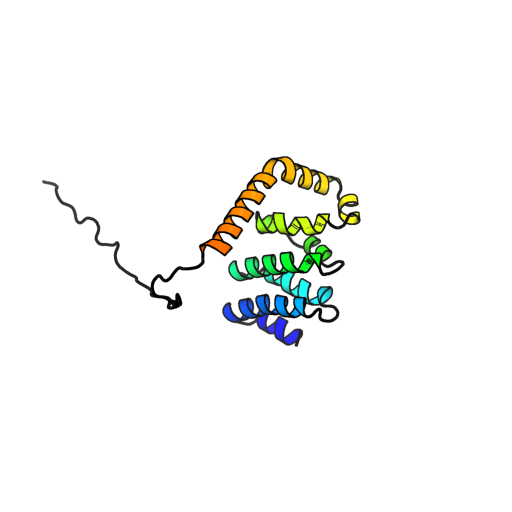.00 89.31 81 LEU A O 1
ATOM 686 N N . ASP A 1 82 ? -2.686 8.580 -1.286 1.00 87.44 82 ASP A N 1
ATOM 687 C CA . ASP A 1 82 ? -3.974 9.189 -0.918 1.00 87.44 82 ASP A CA 1
ATOM 688 C C . ASP A 1 82 ? -5.085 8.915 -1.940 1.00 87.44 82 ASP A C 1
ATOM 690 O O . ASP A 1 82 ? -6.256 8.797 -1.581 1.00 87.44 82 ASP A O 1
ATOM 694 N N . ASN A 1 83 ? -4.720 8.690 -3.207 1.00 89.50 83 ASN A N 1
ATOM 695 C CA . ASN A 1 83 ? -5.667 8.370 -4.277 1.00 89.50 83 ASN A CA 1
ATOM 696 C C . ASN A 1 83 ? -6.356 7.003 -4.088 1.00 89.50 83 ASN A C 1
ATOM 698 O O . ASN A 1 83 ? -7.344 6.715 -4.762 1.00 89.50 83 ASN A O 1
ATOM 702 N N . PHE A 1 84 ? -5.850 6.149 -3.190 1.00 89.62 84 PHE A N 1
ATOM 703 C CA . PHE A 1 84 ? -6.411 4.822 -2.915 1.00 89.62 84 PHE A CA 1
ATOM 704 C C . PHE A 1 84 ? -7.301 4.781 -1.664 1.00 89.62 84 PHE A C 1
ATOM 706 O O . PHE A 1 84 ? -7.712 3.692 -1.252 1.00 89.62 84 PHE A O 1
ATOM 713 N N . GLY A 1 85 ? -7.610 5.938 -1.066 1.00 90.50 85 GLY A N 1
ATOM 714 C CA . GLY A 1 85 ? -8.450 6.041 0.128 1.00 90.50 85 GLY A CA 1
ATOM 715 C C . GLY A 1 85 ? -7.897 5.218 1.295 1.00 90.50 85 GLY A C 1
ATOM 716 O O . GLY A 1 85 ? -6.690 5.185 1.525 1.00 90.50 85 GLY A O 1
ATOM 717 N N . GLU A 1 86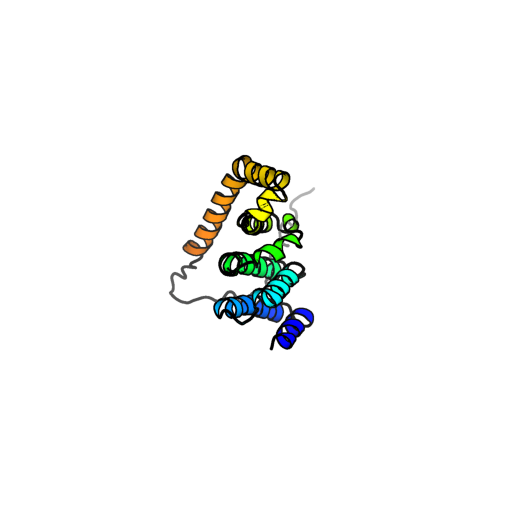 ? -8.773 4.492 1.993 1.00 90.69 86 GLU A N 1
ATOM 718 C CA . GLU A 1 86 ? -8.430 3.693 3.184 1.00 90.69 86 GLU A CA 1
ATOM 719 C C . GLU A 1 86 ? -7.319 2.668 2.920 1.00 90.69 86 GLU A C 1
ATOM 721 O O . GLU A 1 86 ? -6.422 2.492 3.740 1.00 90.69 86 GLU A O 1
ATOM 726 N N . ALA A 1 87 ? -7.322 2.036 1.742 1.00 90.25 87 ALA A N 1
ATOM 727 C CA . ALA A 1 87 ? -6.290 1.074 1.364 1.00 90.25 87 ALA A CA 1
ATOM 728 C C . ALA A 1 87 ? -4.911 1.739 1.197 1.00 90.25 87 ALA A C 1
ATOM 730 O O . ALA A 1 87 ? -3.883 1.125 1.479 1.00 90.25 87 ALA A O 1
ATOM 731 N N . GLY A 1 88 ? -4.888 2.996 0.752 1.00 91.75 88 GLY A N 1
ATOM 732 C CA . GLY A 1 88 ? -3.677 3.807 0.670 1.00 91.75 88 GLY A CA 1
ATOM 733 C C . GLY A 1 88 ? -3.173 4.232 2.044 1.00 91.75 88 GLY A C 1
ATOM 734 O O . GLY A 1 88 ? -1.985 4.087 2.329 1.00 91.75 88 GLY A O 1
ATOM 735 N N . THR A 1 89 ? -4.081 4.680 2.914 1.00 92.19 89 THR A N 1
ATOM 736 C CA . THR A 1 89 ? -3.792 5.009 4.317 1.00 92.19 89 THR A CA 1
ATOM 737 C C . THR A 1 89 ? -3.173 3.830 5.057 1.00 92.19 89 THR A C 1
ATOM 739 O O . THR A 1 89 ? -2.154 3.988 5.729 1.00 92.19 89 THR A O 1
ATOM 742 N N . LEU A 1 90 ? -3.739 2.632 4.894 1.00 92.31 90 LEU A N 1
ATOM 743 C CA . LEU A 1 90 ? -3.187 1.416 5.480 1.00 92.31 90 LEU A CA 1
ATOM 744 C C . LEU A 1 90 ? -1.791 1.121 4.923 1.00 92.31 90 LEU A C 1
ATOM 746 O O . LEU A 1 90 ? -0.857 0.876 5.685 1.00 92.31 90 LEU A O 1
ATOM 750 N N . LEU A 1 91 ? -1.602 1.232 3.605 1.00 92.50 91 LEU A N 1
ATOM 751 C CA . LEU A 1 91 ? -0.305 0.983 2.975 1.00 92.50 91 LEU A CA 1
ATOM 752 C C . LEU A 1 91 ? 0.788 1.958 3.454 1.00 92.50 91 LEU A C 1
ATOM 754 O O . LEU A 1 91 ? 1.933 1.534 3.634 1.00 92.50 91 LEU A O 1
ATOM 758 N N . LYS A 1 92 ? 0.441 3.228 3.720 1.00 92.38 92 LYS A N 1
ATOM 759 C CA . LYS A 1 92 ? 1.355 4.243 4.277 1.00 92.38 92 LYS A CA 1
ATOM 760 C C . LYS A 1 92 ? 1.938 3.850 5.634 1.00 92.38 92 LYS A C 1
ATOM 762 O O . LYS A 1 92 ? 3.054 4.266 5.927 1.00 92.38 92 LYS A O 1
ATOM 767 N N . VAL A 1 93 ? 1.264 3.009 6.427 1.00 91.81 93 VAL A N 1
ATOM 768 C CA . VAL A 1 93 ? 1.765 2.558 7.742 1.00 91.81 93 VAL A CA 1
ATOM 769 C C . VAL A 1 93 ? 3.170 1.961 7.640 1.00 91.81 93 VAL A C 1
ATOM 771 O O . VAL A 1 93 ? 4.014 2.205 8.498 1.00 91.81 93 VAL A O 1
ATOM 774 N N . HIS A 1 94 ? 3.472 1.256 6.546 1.00 92.06 94 HIS A N 1
ATOM 775 C CA . HIS A 1 94 ? 4.803 0.686 6.329 1.00 92.06 94 HIS A CA 1
ATOM 776 C C . HIS A 1 94 ? 5.913 1.727 6.157 1.00 92.06 94 HIS A C 1
ATOM 778 O O . HIS A 1 94 ? 7.077 1.395 6.362 1.00 92.06 94 HIS A O 1
ATOM 784 N N . MET A 1 95 ? 5.590 2.965 5.774 1.00 90.38 95 MET A N 1
ATOM 785 C CA . MET A 1 95 ? 6.577 4.043 5.684 1.00 90.38 95 MET A CA 1
ATOM 786 C C . MET A 1 95 ? 7.044 4.491 7.069 1.00 90.38 95 MET A C 1
ATOM 788 O O . MET A 1 95 ? 8.221 4.798 7.230 1.00 90.38 95 MET A O 1
ATOM 792 N N . TYR A 1 96 ? 6.150 4.469 8.061 1.00 89.88 96 TYR A N 1
ATOM 793 C CA . TYR A 1 96 ? 6.446 4.874 9.438 1.00 89.88 96 TYR A CA 1
ATOM 794 C C . TYR A 1 96 ? 7.177 3.794 10.250 1.00 89.88 96 TYR A C 1
ATOM 796 O O . TYR A 1 96 ? 7.562 4.034 11.389 1.00 89.88 96 TYR A O 1
ATOM 804 N N . ALA A 1 97 ? 7.403 2.611 9.667 1.00 87.44 97 ALA A N 1
ATOM 805 C CA . ALA A 1 97 ? 8.283 1.600 10.248 1.00 87.44 97 ALA A CA 1
ATOM 806 C C . ALA A 1 97 ? 9.776 1.979 10.146 1.00 87.44 97 ALA A C 1
ATOM 808 O O . ALA A 1 97 ? 10.601 1.383 10.830 1.00 87.44 97 ALA A O 1
ATOM 809 N N . ASP A 1 98 ? 10.134 2.941 9.285 1.00 87.69 98 ASP A N 1
ATOM 810 C CA . ASP A 1 98 ? 11.496 3.472 9.175 1.00 87.69 98 ASP A CA 1
ATOM 811 C C . ASP A 1 98 ? 11.640 4.724 10.052 1.00 87.69 98 ASP A C 1
ATOM 813 O O . ASP A 1 98 ? 11.172 5.805 9.695 1.00 87.69 98 ASP A O 1
ATOM 817 N N . GLU A 1 99 ? 12.316 4.592 11.194 1.00 87.62 99 GLU A N 1
ATOM 818 C CA . GLU A 1 99 ? 12.531 5.694 12.143 1.00 87.62 99 GLU A CA 1
ATOM 819 C C . GLU A 1 99 ? 13.235 6.897 11.502 1.00 87.62 99 GLU A C 1
ATOM 821 O O . GLU A 1 99 ? 12.903 8.044 11.802 1.00 87.62 99 GLU A O 1
ATOM 826 N N . ASN A 1 100 ? 14.164 6.662 10.567 1.00 88.19 100 ASN A N 1
ATOM 827 C CA . ASN A 1 100 ? 14.869 7.753 9.892 1.00 88.19 100 ASN A CA 1
ATOM 828 C C . ASN A 1 100 ? 13.908 8.601 9.060 1.00 88.19 100 ASN A C 1
ATOM 830 O O . ASN A 1 100 ? 14.088 9.812 8.938 1.00 88.19 100 ASN A O 1
ATOM 834 N N . TRP A 1 101 ? 12.888 7.963 8.481 1.00 84.38 101 TRP A N 1
ATOM 835 C CA . TRP A 1 101 ? 11.846 8.662 7.745 1.00 84.38 101 TRP A CA 1
ATOM 836 C C . TRP A 1 101 ? 10.975 9.493 8.679 1.00 84.38 101 TRP A C 1
ATOM 838 O O . TRP A 1 101 ? 10.745 10.667 8.401 1.00 84.38 101 TRP A O 1
ATOM 848 N N . CYS A 1 102 ? 10.564 8.915 9.807 1.00 88.50 102 CYS A N 1
ATOM 849 C CA . CYS A 1 102 ? 9.780 9.623 10.812 1.00 88.50 102 CYS A CA 1
ATOM 850 C C . CYS A 1 102 ? 10.500 10.874 11.335 1.00 88.50 102 CYS A C 1
ATOM 852 O O . CYS A 1 102 ? 9.874 11.906 11.538 1.00 88.50 102 CYS A O 1
ATOM 854 N N . MET A 1 103 ? 11.824 10.804 11.498 1.00 90.62 103 MET A N 1
ATOM 855 C CA . MET A 1 103 ? 12.640 11.950 11.908 1.00 90.62 103 MET A CA 1
ATOM 856 C C . MET A 1 103 ? 12.810 12.995 10.798 1.00 90.62 103 MET A C 1
ATOM 858 O O . MET A 1 103 ? 12.888 14.188 11.087 1.00 90.62 103 MET A O 1
ATOM 862 N N . LEU A 1 104 ? 12.889 12.564 9.533 1.00 90.88 104 LEU A N 1
ATOM 863 C CA . LEU A 1 104 ? 13.012 13.467 8.386 1.00 90.88 104 LEU A CA 1
ATOM 864 C C . LEU A 1 104 ? 11.722 14.267 8.145 1.00 90.88 104 LEU A C 1
ATOM 866 O O . LEU A 1 104 ? 11.795 15.436 7.775 1.00 90.88 104 LEU A O 1
ATOM 870 N N . ASP A 1 105 ? 10.566 13.640 8.365 1.00 90.31 105 ASP A N 1
ATOM 871 C CA . ASP A 1 105 ? 9.235 14.237 8.230 1.00 90.31 105 ASP A CA 1
ATOM 872 C C . ASP A 1 105 ? 8.460 14.159 9.560 1.00 90.31 105 ASP A C 1
ATOM 874 O O . ASP A 1 105 ? 7.417 13.510 9.667 1.00 90.31 105 ASP A O 1
ATOM 878 N N . ASP A 1 106 ? 8.991 14.803 10.608 1.00 92.44 106 ASP A N 1
ATOM 879 C CA . ASP A 1 106 ? 8.387 14.800 11.955 1.00 92.44 106 ASP A CA 1
ATOM 880 C C . ASP A 1 106 ? 6.975 15.405 11.947 1.00 92.44 106 ASP A C 1
ATOM 882 O O . ASP A 1 106 ? 6.067 14.879 12.589 1.00 92.44 106 ASP A O 1
ATOM 886 N N . ALA A 1 107 ? 6.752 16.467 11.166 1.00 93.19 107 ALA A N 1
ATOM 887 C CA . ALA A 1 107 ? 5.442 17.103 11.055 1.00 93.19 107 ALA A CA 1
ATOM 888 C C . ALA A 1 107 ? 4.402 16.166 10.416 1.00 93.19 107 ALA A C 1
ATOM 890 O O . ALA A 1 107 ? 3.348 15.941 11.015 1.00 93.19 107 ALA A O 1
ATOM 891 N N . GLY A 1 108 ? 4.713 15.573 9.255 1.00 90.38 108 GLY A N 1
ATOM 892 C CA . GLY A 1 108 ? 3.818 14.626 8.587 1.00 90.38 108 GLY A CA 1
ATOM 893 C C . GLY A 1 108 ? 3.616 13.339 9.389 1.00 90.38 108 GLY A C 1
ATOM 894 O O . GLY A 1 108 ? 2.527 12.764 9.397 1.00 90.38 108 GLY A O 1
ATOM 895 N N . THR A 1 109 ? 4.632 12.911 10.140 1.00 92.25 109 THR A N 1
ATOM 896 C CA . THR A 1 109 ? 4.523 11.768 11.056 1.00 92.25 109 THR A CA 1
ATOM 897 C C . THR A 1 109 ? 3.576 12.068 12.212 1.00 92.25 109 THR A C 1
ATOM 899 O O . THR A 1 109 ? 2.707 11.250 12.509 1.00 92.25 109 THR A O 1
ATOM 902 N N . ARG A 1 110 ? 3.685 13.241 12.847 1.00 93.75 110 ARG A N 1
ATOM 903 C CA . ARG A 1 110 ? 2.762 13.649 13.917 1.00 93.75 110 ARG A CA 1
ATOM 904 C C . ARG A 1 110 ? 1.333 13.767 13.417 1.00 93.75 110 ARG A C 1
ATOM 906 O O . ARG A 1 110 ? 0.433 13.267 14.080 1.00 93.75 110 ARG A O 1
ATOM 913 N N . GLU A 1 111 ? 1.127 14.378 12.254 1.00 94.50 111 GLU A N 1
ATOM 914 C CA . GLU A 1 111 ? -0.196 14.472 11.634 1.00 94.50 111 GLU A CA 1
ATOM 915 C C . GLU A 1 111 ? -0.795 13.082 11.391 1.00 94.50 111 GLU A C 1
ATOM 917 O O . GLU A 1 111 ? -1.936 12.825 11.776 1.00 94.50 111 GLU A O 1
ATOM 922 N N . ALA A 1 112 ? -0.007 12.156 10.837 1.00 92.12 112 ALA A N 1
ATOM 923 C CA . ALA A 1 112 ? -0.444 10.783 10.628 1.00 92.12 112 ALA A CA 1
ATOM 924 C C . ALA A 1 112 ? -0.803 10.090 11.950 1.00 92.12 112 ALA A C 1
ATOM 926 O O . ALA A 1 112 ? -1.871 9.489 12.047 1.00 92.12 112 ALA A O 1
ATOM 927 N N . VAL A 1 113 ? 0.038 10.196 12.982 1.00 93.69 113 VAL A N 1
ATOM 928 C CA . VAL A 1 113 ? -0.236 9.607 14.304 1.00 93.69 113 VAL A CA 1
ATOM 929 C C . VAL A 1 113 ? -1.526 10.172 14.903 1.00 93.69 113 VAL A C 1
ATOM 931 O O . VAL A 1 113 ? -2.370 9.397 15.352 1.00 93.69 113 VAL A O 1
ATOM 934 N N . THR A 1 114 ? -1.721 11.491 14.864 1.00 95.62 114 THR A N 1
ATOM 935 C CA . THR A 1 114 ? -2.945 12.140 15.352 1.00 95.62 114 THR A CA 1
ATOM 936 C C . THR A 1 114 ? -4.172 11.655 14.587 1.00 95.62 114 THR A C 1
ATOM 938 O O . THR A 1 114 ? -5.145 11.224 15.198 1.00 95.62 114 THR A O 1
ATOM 941 N N . PHE A 1 115 ? -4.112 11.620 13.255 1.00 94.69 115 PHE A N 1
ATOM 942 C CA . PHE A 1 115 ? -5.198 11.108 12.419 1.00 94.69 115 PHE A CA 1
ATOM 943 C C . PHE A 1 115 ? -5.570 9.655 12.761 1.00 94.69 115 PHE A C 1
ATOM 945 O O . PHE A 1 115 ? -6.755 9.308 12.841 1.00 94.69 115 PHE A O 1
ATOM 952 N N . TRP A 1 116 ? -4.569 8.805 13.004 1.00 94.94 116 TRP A N 1
ATOM 953 C CA . TRP A 1 116 ? -4.773 7.415 13.405 1.00 94.94 116 TRP A CA 1
ATOM 954 C C . TRP A 1 116 ? -5.433 7.286 14.780 1.00 94.94 116 TRP A C 1
ATOM 956 O O . TRP A 1 116 ? -6.350 6.478 14.934 1.00 94.94 116 TRP A O 1
ATOM 966 N N . LEU A 1 117 ? -4.998 8.089 15.753 1.00 93.19 117 LEU A N 1
ATOM 967 C CA . LEU A 1 117 ? -5.533 8.075 17.114 1.00 93.19 117 LEU A CA 1
ATOM 968 C C . LEU A 1 117 ? -6.947 8.660 17.204 1.00 93.19 117 LEU A C 1
ATOM 970 O O . LEU A 1 117 ? -7.778 8.125 17.932 1.00 93.19 117 LEU A O 1
ATOM 974 N N . GLU A 1 118 ? -7.222 9.743 16.481 1.00 94.56 118 GLU A N 1
ATOM 975 C CA . GLU A 1 118 ? -8.473 10.492 16.623 1.00 94.56 118 GLU A CA 1
ATOM 976 C C . GLU A 1 118 ? -9.596 9.975 15.722 1.00 94.56 118 GLU A C 1
ATOM 978 O O . GLU A 1 118 ? -10.760 10.025 16.110 1.00 94.56 118 GLU A O 1
ATOM 983 N N . SER A 1 119 ? -9.272 9.506 14.513 1.00 90.56 119 SER A N 1
ATOM 984 C CA . SER A 1 119 ? -10.284 9.246 13.478 1.00 90.56 119 SER A CA 1
ATOM 985 C C . SER A 1 119 ? -10.190 7.847 12.877 1.00 90.56 119 SER A C 1
ATOM 987 O O . SER A 1 119 ? -11.183 7.121 12.815 1.00 90.56 119 SER A O 1
ATOM 989 N N . PHE A 1 120 ? -9.008 7.440 12.413 1.00 93.81 120 PHE A N 1
ATOM 990 C CA . PHE A 1 120 ? -8.900 6.248 11.569 1.00 93.81 120 PHE A CA 1
ATOM 991 C C . PHE A 1 120 ? -8.918 4.929 12.347 1.00 93.81 120 PHE A C 1
ATOM 993 O O . PHE A 1 120 ? -9.283 3.902 11.782 1.00 93.81 120 PHE A O 1
ATOM 1000 N N . GLY A 1 121 ? -8.584 4.936 13.641 1.00 91.81 121 GLY A N 1
ATOM 1001 C CA . GLY A 1 121 ? -8.571 3.728 14.471 1.00 91.81 121 GLY A CA 1
ATOM 1002 C C . GLY A 1 121 ? -9.912 2.985 14.504 1.00 91.81 121 GLY A C 1
ATOM 1003 O O . GLY A 1 121 ? -9.935 1.763 14.369 1.00 91.81 121 GLY A O 1
ATOM 1004 N N . VAL A 1 122 ? -11.035 3.708 14.599 1.00 92.88 122 VAL A N 1
ATOM 1005 C CA . VAL A 1 122 ? -12.381 3.102 14.539 1.00 92.88 122 VAL A CA 1
ATOM 1006 C C . VAL A 1 122 ? -12.613 2.467 13.169 1.00 92.88 122 VAL A C 1
ATOM 1008 O O . VAL A 1 122 ? -13.003 1.304 13.073 1.00 92.88 122 VAL A O 1
ATOM 1011 N N . ARG A 1 123 ? -12.283 3.200 12.100 1.00 93.00 123 ARG A N 1
ATOM 1012 C CA . ARG A 1 123 ? -12.464 2.735 10.723 1.00 93.00 123 ARG A CA 1
ATOM 1013 C C . ARG A 1 123 ? -11.600 1.522 10.379 1.00 93.00 123 ARG A C 1
ATOM 1015 O O . ARG A 1 123 ? -12.015 0.658 9.606 1.00 93.00 123 ARG A O 1
ATOM 1022 N N . TYR A 1 124 ? -10.413 1.438 10.971 1.00 92.88 124 TYR A N 1
ATOM 1023 C CA . TYR A 1 124 ? -9.535 0.282 10.857 1.00 92.88 124 TYR A CA 1
ATOM 1024 C C . TYR A 1 124 ? -10.189 -0.973 11.440 1.00 92.88 124 TYR A C 1
ATOM 1026 O O . TYR A 1 124 ? -10.219 -2.000 10.767 1.00 92.88 124 TYR A O 1
ATOM 1034 N N . VAL A 1 125 ? -10.750 -0.886 12.651 1.00 94.31 125 VAL A N 1
ATOM 1035 C CA . VAL A 1 125 ? -11.433 -2.024 13.285 1.00 94.31 125 VAL A CA 1
ATOM 1036 C C . VAL A 1 125 ? -12.602 -2.494 12.422 1.00 94.31 125 VAL A C 1
ATOM 1038 O O . VAL A 1 125 ? -12.661 -3.677 12.104 1.00 94.31 125 VAL A O 1
ATOM 1041 N N . GLU A 1 126 ? -13.457 -1.577 11.960 1.00 93.25 126 GLU A N 1
ATOM 1042 C CA . GLU A 1 126 ? -14.572 -1.907 11.059 1.00 93.25 126 GLU A CA 1
ATOM 1043 C C . GLU A 1 126 ? -14.093 -2.613 9.784 1.00 93.25 126 GLU A C 1
ATOM 1045 O O . GLU A 1 126 ? -14.633 -3.647 9.395 1.00 93.25 126 GLU A O 1
ATOM 1050 N N . THR A 1 127 ? -13.037 -2.091 9.154 1.00 90.06 127 THR A N 1
ATOM 1051 C CA . THR A 1 127 ? -12.464 -2.677 7.935 1.00 90.06 127 THR A CA 1
ATOM 1052 C C . THR A 1 127 ? -11.964 -4.102 8.171 1.00 90.06 127 THR A C 1
ATOM 1054 O O . THR A 1 127 ? -12.228 -4.991 7.363 1.00 90.06 127 THR A O 1
ATOM 1057 N N . ILE A 1 128 ? -11.253 -4.342 9.276 1.00 89.75 128 ILE A N 1
ATOM 1058 C CA . ILE A 1 128 ? -10.747 -5.678 9.609 1.00 89.75 128 ILE A CA 1
ATOM 1059 C C . ILE A 1 128 ? -11.893 -6.629 9.963 1.00 89.75 128 ILE A C 1
ATOM 1061 O O . ILE A 1 128 ? -11.870 -7.784 9.541 1.00 89.75 128 ILE A O 1
ATOM 1065 N N . GLU A 1 129 ? -12.909 -6.167 10.692 1.00 91.56 129 GLU A N 1
ATOM 1066 C CA . GLU A 1 129 ? -14.094 -6.971 11.000 1.00 91.56 129 GLU A CA 1
ATOM 1067 C C . GLU A 1 129 ? -14.850 -7.384 9.734 1.00 91.56 129 GLU A C 1
ATOM 1069 O O . GLU A 1 129 ? -15.246 -8.548 9.614 1.00 91.56 129 GLU A O 1
ATOM 1074 N N . ASP A 1 130 ? -15.011 -6.471 8.776 1.00 90.00 130 ASP A N 1
ATOM 1075 C CA . ASP A 1 130 ? -15.621 -6.760 7.480 1.00 90.00 130 ASP A CA 1
ATOM 1076 C C . ASP A 1 130 ? -14.779 -7.764 6.676 1.00 90.00 130 ASP A C 1
ATOM 1078 O O . ASP A 1 130 ? -15.318 -8.751 6.170 1.00 90.00 130 ASP A O 1
ATOM 1082 N N . GLU A 1 131 ? -13.451 -7.600 6.618 1.00 86.25 131 GLU A N 1
ATOM 1083 C CA . GLU A 1 131 ? -12.569 -8.562 5.942 1.00 86.25 131 GLU A CA 1
ATOM 1084 C C . GLU A 1 131 ? -12.585 -9.948 6.611 1.00 86.25 131 GLU A C 1
ATOM 1086 O O . GLU A 1 131 ? -12.599 -10.972 5.921 1.00 86.25 131 GLU A O 1
ATOM 1091 N N . MET A 1 132 ? -12.621 -10.009 7.946 1.00 88.62 132 MET A N 1
ATOM 1092 C CA . MET A 1 132 ? -12.747 -11.262 8.697 1.00 88.62 132 MET A CA 1
ATOM 1093 C C . MET A 1 132 ? -14.099 -11.928 8.450 1.00 88.62 132 MET A C 1
ATOM 1095 O O . MET A 1 132 ? -14.162 -13.142 8.238 1.00 88.62 132 MET A O 1
ATOM 1099 N N . ARG A 1 133 ? -15.182 -11.147 8.453 1.00 89.31 133 ARG A N 1
ATOM 1100 C CA . ARG A 1 133 ? -16.534 -11.623 8.156 1.00 89.31 133 ARG A CA 1
ATOM 1101 C C . ARG A 1 133 ? -16.597 -12.207 6.756 1.00 89.31 133 ARG A C 1
ATOM 1103 O O . ARG A 1 133 ? -17.083 -13.324 6.592 1.00 89.31 133 ARG A O 1
ATOM 1110 N N . ASP A 1 134 ? -16.052 -11.504 5.772 1.00 85.25 134 ASP A N 1
ATOM 1111 C CA . ASP A 1 134 ? -15.963 -11.998 4.407 1.00 85.25 134 ASP A CA 1
ATOM 1112 C C . ASP A 1 134 ? -15.124 -13.277 4.349 1.00 85.25 134 ASP A C 1
ATOM 1114 O O . ASP A 1 134 ? -15.575 -14.279 3.804 1.00 85.25 134 ASP A O 1
ATOM 1118 N N . ALA A 1 135 ? -13.939 -13.322 4.952 1.00 84.38 135 ALA A N 1
ATOM 1119 C CA . ALA A 1 135 ? -13.085 -14.509 4.897 1.00 84.38 135 ALA A CA 1
ATOM 1120 C C . ALA A 1 135 ? -13.716 -15.750 5.560 1.00 84.38 135 ALA A C 1
ATOM 1122 O O . ALA A 1 135 ? -13.599 -16.857 5.032 1.00 84.38 135 ALA A O 1
ATOM 1123 N N . LEU A 1 136 ? -14.389 -15.577 6.701 1.00 84.25 136 LEU A N 1
ATOM 1124 C CA . LEU A 1 136 ? -14.921 -16.678 7.509 1.00 84.25 136 LEU A CA 1
ATOM 1125 C C . LEU A 1 136 ? -16.345 -17.086 7.111 1.00 84.25 136 LEU A C 1
ATOM 1127 O O . LEU A 1 136 ? -16.680 -18.270 7.154 1.00 84.25 136 LEU A O 1
ATOM 1131 N N . LEU A 1 137 ? -17.188 -16.127 6.720 1.00 80.69 137 LEU A N 1
ATOM 1132 C CA . LEU A 1 137 ? -18.607 -16.355 6.433 1.00 80.69 137 LEU A CA 1
ATOM 1133 C C . LEU A 1 137 ? -18.923 -16.414 4.933 1.00 80.69 137 LEU A C 1
ATOM 1135 O O . LEU A 1 137 ? -19.981 -16.929 4.573 1.00 80.69 137 LEU A O 1
ATOM 1139 N N . SER A 1 138 ? -18.016 -15.989 4.038 1.00 62.84 138 SER A N 1
ATOM 1140 C CA . SER A 1 138 ? -18.194 -16.190 2.585 1.00 62.84 138 SER A CA 1
ATOM 1141 C C . SER A 1 138 ? -17.995 -17.638 2.130 1.00 62.84 138 SER A C 1
ATOM 1143 O O . SER A 1 138 ? -18.104 -17.921 0.930 1.00 62.84 138 SER A O 1
ATOM 1145 N N . VAL A 1 139 ? -17.771 -18.582 3.059 1.00 54.91 139 VAL A N 1
ATOM 1146 C CA . VAL A 1 139 ? -17.962 -20.011 2.795 1.00 54.91 139 VAL A CA 1
ATOM 1147 C C . VAL A 1 139 ? -19.416 -20.203 2.370 1.00 54.91 139 VAL A C 1
ATOM 1149 O O . VAL A 1 139 ? -20.316 -20.396 3.186 1.00 54.91 139 VAL A O 1
ATOM 1152 N N . ARG A 1 140 ? -19.648 -20.138 1.054 1.00 53.72 140 ARG A N 1
ATOM 1153 C CA . ARG A 1 140 ? -20.892 -20.532 0.401 1.00 53.72 140 ARG A CA 1
ATOM 1154 C C . ARG A 1 140 ? -21.186 -21.963 0.830 1.00 53.72 140 ARG A C 1
ATOM 1156 O O . ARG A 1 140 ? -20.690 -22.919 0.237 1.00 53.72 140 ARG A O 1
ATOM 1163 N N . ARG A 1 141 ? -22.021 -22.110 1.856 1.00 45.78 141 ARG A N 1
ATOM 1164 C CA . ARG A 1 141 ? -22.748 -23.343 2.121 1.00 45.78 141 ARG A CA 1
ATOM 1165 C C . ARG A 1 141 ? -23.636 -23.594 0.909 1.00 45.78 141 ARG A C 1
ATOM 1167 O O . ARG A 1 141 ? -24.755 -23.103 0.839 1.00 45.78 141 ARG A O 1
ATOM 1174 N N . THR A 1 142 ? -23.165 -24.375 -0.052 1.00 46.88 142 THR A N 1
ATOM 1175 C CA . THR A 1 142 ? -24.101 -25.200 -0.808 1.00 46.88 142 THR A CA 1
ATOM 1176 C C . THR A 1 142 ? -24.550 -26.292 0.145 1.00 46.88 142 THR A C 1
ATOM 1178 O O . THR A 1 142 ? -23.778 -27.199 0.451 1.00 46.88 142 THR A O 1
ATOM 1181 N N . LEU A 1 143 ? -25.793 -26.192 0.626 1.00 47.62 143 LEU A N 1
ATOM 1182 C CA . LEU A 1 143 ? -26.449 -27.198 1.472 1.00 47.62 143 LEU A CA 1
ATOM 1183 C C . LEU A 1 143 ? -26.563 -28.584 0.787 1.00 47.62 143 LEU A C 1
ATOM 1185 O O . LEU A 1 143 ? -27.049 -29.529 1.391 1.00 47.62 143 LEU A O 1
ATOM 1189 N N . THR A 1 144 ? -26.094 -28.711 -0.457 1.00 53.00 144 THR A N 1
ATOM 1190 C CA . THR A 1 144 ? -26.074 -29.927 -1.282 1.00 53.00 144 THR A CA 1
ATOM 1191 C C . THR A 1 144 ? -24.666 -30.433 -1.632 1.00 53.00 144 THR A C 1
ATOM 1193 O O . THR A 1 144 ? -24.535 -31.368 -2.412 1.00 53.00 144 THR A O 1
ATOM 1196 N N . GLY A 1 145 ? -23.591 -29.861 -1.072 1.00 48.53 145 GLY A N 1
ATOM 1197 C CA . GLY A 1 145 ? -22.242 -30.440 -1.201 1.00 48.53 145 GLY A CA 1
ATOM 1198 C C . GLY A 1 145 ? -21.583 -30.351 -2.588 1.00 48.53 145 GLY A C 1
ATOM 1199 O O . GLY A 1 145 ? -20.571 -31.009 -2.815 1.00 48.53 145 GLY A O 1
ATOM 1200 N N . THR A 1 146 ? -22.086 -29.529 -3.513 1.00 46.09 146 THR A N 1
ATOM 1201 C CA . THR A 1 146 ? -21.452 -29.312 -4.828 1.00 46.09 146 THR A CA 1
ATOM 1202 C C . THR A 1 146 ? -21.077 -27.850 -5.051 1.00 46.09 146 THR A C 1
ATOM 1204 O O . THR A 1 146 ? -21.943 -26.976 -5.077 1.00 46.09 146 THR A O 1
ATOM 1207 N N . PHE A 1 147 ? -19.784 -27.588 -5.276 1.00 43.44 147 PHE A N 1
ATOM 1208 C CA . PHE A 1 147 ? -19.244 -26.258 -5.572 1.00 43.44 147 PHE A CA 1
ATOM 1209 C C . PHE A 1 147 ? -19.836 -25.685 -6.867 1.00 43.44 147 PHE A C 1
ATOM 1211 O O . PHE A 1 147 ? -19.416 -26.031 -7.970 1.00 43.44 147 PHE A O 1
ATOM 1218 N N . SER A 1 148 ? -20.787 -24.760 -6.741 1.00 42.44 148 SER A N 1
ATOM 1219 C CA . SER A 1 148 ? -21.311 -24.022 -7.892 1.00 42.44 148 SER A CA 1
ATOM 1220 C C . SER A 1 148 ? -20.372 -22.868 -8.237 1.00 42.44 148 SER A C 1
ATOM 1222 O O . SER A 1 148 ? -20.252 -21.889 -7.492 1.00 42.44 148 SER A O 1
ATOM 1224 N N . ARG A 1 149 ? -19.694 -22.986 -9.382 1.00 45.50 149 ARG A N 1
ATOM 1225 C CA . ARG A 1 149 ? -18.966 -21.884 -10.018 1.00 45.50 149 ARG A CA 1
ATOM 1226 C C . ARG A 1 149 ? -19.973 -20.814 -10.433 1.00 45.50 149 ARG A C 1
ATOM 1228 O O . ARG A 1 149 ? -20.902 -21.110 -11.171 1.00 45.50 149 ARG A O 1
ATOM 1235 N N . ALA A 1 150 ? -19.769 -19.566 -10.020 1.00 43.91 150 ALA A N 1
ATOM 1236 C CA . ALA A 1 150 ? -20.453 -18.442 -10.650 1.00 43.91 150 ALA A CA 1
ATOM 1237 C C . ALA A 1 150 ? -19.771 -18.146 -12.000 1.00 43.91 150 ALA A C 1
ATOM 1239 O O . ALA A 1 150 ? -18.924 -17.258 -12.092 1.00 43.91 150 ALA A O 1
ATOM 1240 N N . SER A 1 151 ? -20.076 -18.937 -13.033 1.00 44.84 151 SER A N 1
ATOM 1241 C CA . SER A 1 151 ? -19.945 -18.472 -14.418 1.00 44.84 151 SER A CA 1
ATOM 1242 C C . SER A 1 151 ? -21.268 -17.847 -14.828 1.00 44.84 151 SER A C 1
ATOM 1244 O O . SER A 1 151 ? -22.320 -18.391 -14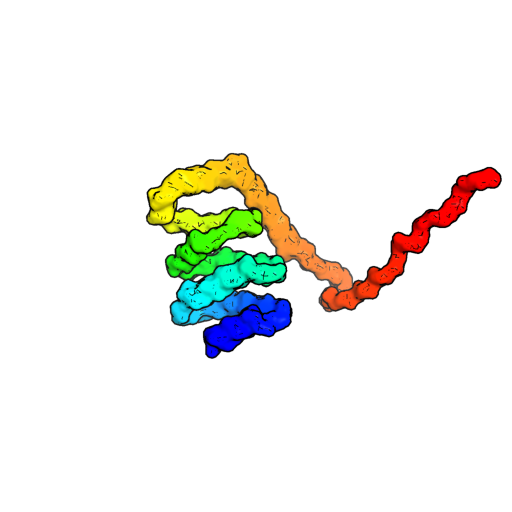.514 1.00 44.84 151 SER A O 1
ATOM 1246 N N . GLY A 1 152 ? -21.183 -16.674 -15.446 1.00 47.69 152 GLY A N 1
ATOM 1247 C CA . GLY A 1 152 ? -22.297 -15.756 -15.588 1.00 47.69 152 GLY A CA 1
ATOM 1248 C C . GLY A 1 152 ? -23.505 -16.300 -16.330 1.00 47.69 152 GLY A C 1
ATOM 1249 O O . GLY A 1 152 ? -23.392 -17.115 -17.240 1.00 47.69 152 GLY A O 1
ATOM 1250 N N . GLU A 1 153 ? -24.641 -15.714 -15.988 1.00 35.44 153 GLU A N 1
ATOM 1251 C CA . GLU A 1 153 ? -25.799 -15.677 -16.854 1.00 35.44 153 GLU A CA 1
ATOM 1252 C C . GLU A 1 153 ? -26.278 -14.225 -16.890 1.00 35.44 153 GLU A C 1
ATOM 1254 O O . GLU A 1 153 ? -26.551 -13.598 -15.866 1.00 35.44 153 GLU A O 1
ATOM 1259 N N . ARG A 1 154 ? -26.213 -13.648 -18.092 1.00 45.00 154 ARG A N 1
ATOM 1260 C CA . ARG A 1 154 ? -26.897 -12.410 -18.446 1.00 45.00 154 ARG A CA 1
ATOM 1261 C C . ARG A 1 154 ? -28.393 -12.712 -18.472 1.00 45.00 154 ARG A C 1
ATOM 1263 O O . ARG A 1 154 ? -28.791 -13.609 -19.204 1.00 45.00 154 ARG A O 1
ATOM 1270 N N . SER A 1 155 ? -29.168 -11.863 -17.816 1.00 37.28 155 SER A N 1
ATOM 1271 C CA . SER A 1 155 ? -30.571 -11.592 -18.145 1.00 37.28 155 SER A CA 1
ATOM 1272 C C . SER A 1 155 ? -30.756 -10.100 -17.839 1.00 37.28 155 SER A C 1
ATOM 1274 O O . SER A 1 155 ? -30.765 -9.709 -16.677 1.00 37.28 155 SER A O 1
ATOM 1276 N N . SER A 1 156 ? -30.536 -9.167 -18.772 1.00 44.81 156 SER A N 1
ATOM 1277 C CA . SER A 1 156 ? -31.520 -8.713 -19.770 1.00 44.81 156 SER A CA 1
ATOM 1278 C C . SER A 1 156 ? -32.958 -9.128 -19.455 1.00 44.81 156 SER A C 1
ATOM 1280 O O . SER A 1 156 ? -33.268 -10.314 -19.441 1.00 44.81 156 SER A O 1
ATOM 1282 N N . ASP A 1 157 ? -33.780 -8.096 -19.258 1.00 46.62 157 ASP A N 1
ATOM 1283 C CA . ASP A 1 157 ? -35.241 -8.073 -19.351 1.00 46.62 157 ASP A CA 1
ATOM 1284 C C . ASP A 1 157 ? -36.021 -8.759 -18.224 1.00 46.62 157 ASP A C 1
ATOM 1286 O O . ASP A 1 157 ? -36.295 -9.944 -18.317 1.00 46.62 157 ASP A O 1
ATOM 1290 N N . PHE A 1 158 ? -36.435 -7.994 -17.192 1.00 40.88 158 PHE A N 1
ATOM 1291 C CA . PHE A 1 158 ? -37.764 -8.162 -16.553 1.00 40.88 158 PHE A CA 1
ATOM 1292 C C . PHE A 1 158 ? -38.215 -7.033 -15.584 1.00 40.88 158 PHE A C 1
ATOM 1294 O O . PHE A 1 158 ? -38.926 -7.291 -14.621 1.00 40.88 158 PHE A O 1
ATOM 1301 N N . TYR A 1 159 ? -37.853 -5.760 -15.811 1.00 32.84 159 TYR A N 1
ATOM 1302 C CA . TYR A 1 159 ? -38.464 -4.626 -15.072 1.00 32.84 159 TYR A CA 1
ATOM 1303 C C . TYR A 1 159 ? -38.854 -3.463 -15.992 1.00 32.84 159 TYR A C 1
ATOM 1305 O O . TYR A 1 159 ? -38.662 -2.291 -15.678 1.00 32.84 159 TYR A O 1
ATOM 1313 N N . ARG A 1 160 ? -39.411 -3.796 -17.160 1.00 36.44 160 ARG A N 1
ATOM 1314 C CA . ARG A 1 160 ? -40.092 -2.833 -18.036 1.00 36.44 160 ARG A CA 1
ATOM 1315 C C . ARG A 1 160 ? -41.505 -3.302 -18.370 1.00 36.44 160 ARG A C 1
ATOM 1317 O O . ARG A 1 160 ? -41.926 -3.246 -19.513 1.00 36.44 160 ARG A O 1
ATOM 1324 N N . GLU A 1 161 ? -42.211 -3.769 -17.351 1.00 36.38 161 GLU A N 1
ATOM 1325 C CA . GLU A 1 161 ? -43.664 -3.932 -17.388 1.00 36.38 161 GLU A CA 1
ATOM 1326 C C . GLU A 1 161 ? -44.230 -3.659 -15.991 1.00 36.38 161 GLU A C 1
ATOM 1328 O O . GLU A 1 161 ? -44.962 -4.434 -15.388 1.00 36.38 161 GLU A O 1
ATOM 1333 N N . SER A 1 162 ? -43.807 -2.531 -15.424 1.00 40.47 162 SER A N 1
ATOM 1334 C CA . SER A 1 162 ? -44.603 -1.834 -14.437 1.00 40.47 162 SER A CA 1
ATOM 1335 C C . SER A 1 162 ? -45.497 -0.849 -15.197 1.00 40.47 162 SER A C 1
ATOM 1337 O O . SER A 1 162 ? -45.016 -0.009 -15.951 1.00 40.47 162 SER A O 1
ATOM 1339 N N . ILE A 1 163 ? -46.801 -0.930 -14.930 1.00 45.25 163 ILE A N 1
ATOM 1340 C CA . ILE A 1 163 ? -47.673 0.250 -14.882 1.00 45.25 163 ILE A CA 1
ATOM 1341 C C . ILE A 1 163 ? -48.095 0.777 -16.268 1.00 45.25 163 ILE A C 1
ATOM 1343 O O . ILE A 1 163 ? -47.687 1.840 -16.729 1.00 45.25 163 ILE A O 1
ATOM 1347 N N . GLY A 1 164 ? -49.013 0.042 -16.901 1.00 37.19 164 GLY A N 1
ATOM 1348 C CA . GLY A 1 164 ? -49.966 0.588 -17.867 1.00 37.19 164 GLY A CA 1
ATOM 1349 C C . GLY A 1 164 ? -51.256 1.001 -17.154 1.00 37.19 164 GLY A C 1
ATOM 1350 O O . GLY A 1 164 ? -52.157 0.187 -17.012 1.00 37.19 164 GLY A O 1
ATOM 1351 N N . PHE A 1 165 ? -51.268 2.237 -16.651 1.00 36.38 165 PHE A N 1
ATOM 1352 C CA . PHE A 1 165 ? -52.410 3.131 -16.395 1.00 36.38 165 PHE A CA 1
ATOM 1353 C C . PHE A 1 165 ? -53.839 2.540 -16.405 1.00 36.38 165 PHE A C 1
ATOM 1355 O O . PHE A 1 165 ? -54.431 2.329 -17.462 1.00 36.38 165 PHE A O 1
ATOM 1362 N N . GLU A 1 166 ? -54.454 2.465 -15.220 1.00 36.59 166 GLU A N 1
ATOM 1363 C CA . GLU A 1 166 ? -55.897 2.679 -15.063 1.00 36.59 166 GLU A CA 1
ATOM 1364 C C . GLU A 1 166 ? -56.186 4.172 -14.819 1.00 36.59 166 GLU A C 1
ATOM 1366 O O . GLU A 1 166 ? -55.519 4.832 -14.022 1.00 36.59 166 GLU A O 1
ATOM 1371 N N . SER A 1 167 ? -57.259 4.642 -15.462 1.00 35.62 167 SER A N 1
ATOM 1372 C CA . SER A 1 167 ? -58.055 5.856 -15.217 1.00 35.62 167 SER A CA 1
ATOM 1373 C C . SER A 1 167 ? -57.505 7.229 -15.641 1.00 35.62 167 SER A C 1
ATOM 1375 O O . SER A 1 167 ? -56.672 7.845 -14.983 1.00 35.62 167 SER A O 1
ATOM 1377 N N . ASN A 1 168 ? -58.120 7.782 -16.692 1.00 34.22 168 ASN A N 1
ATOM 1378 C CA . ASN A 1 168 ? -58.812 9.065 -16.560 1.00 34.22 168 ASN A CA 1
ATOM 1379 C C . ASN A 1 168 ? -59.941 9.185 -17.601 1.00 34.22 168 ASN A C 1
ATOM 1381 O O . ASN A 1 168 ? -59.663 9.118 -18.795 1.00 34.22 168 ASN A O 1
ATOM 1385 N N . SER A 1 169 ? -61.154 9.386 -17.068 1.00 36.50 169 SER A N 1
ATOM 1386 C CA . SER A 1 169 ? -62.378 9.988 -17.636 1.00 36.50 169 SER A CA 1
ATOM 1387 C C . SER A 1 169 ? -62.949 9.485 -18.961 1.00 36.50 169 SER A C 1
ATOM 1389 O O . SER A 1 169 ? -62.363 9.772 -20.025 1.00 36.50 169 SER A O 1
#

Sequence (169 aa):
MRESIALLIVIVRDSARRWCTRFLSALAYRRLPNFNEWGFRLLMGQLGDESVKIVRQAIRILHMWLPYYENAARWLRTAQLDNFGEAGTLLKVHMYADENWCMLDDAGTREAVTFWLESFGVRYVETIEDEMRDALLSVRRTLTGTFSRASGERSSDFYRESIGFESNS

pLDDT: mean 79.39, std 19.16, range [32.84, 95.62]

Organism: NCBI:txid51022

InterPro domains:
  IPR028268 Pianissimo family [PTHR13298] (14-153)
  IPR029453 Rapamycin-insensitive companion of mTOR, domain 4 [PF14663] (34-136)
  IPR029453 Rapamycin-insensitive companion of mTOR, domain 4 [SM01303] (31-142)

Secondary structure (DSSP, 8-state):
-HHHHHHHHHHS-HHHHHHHHHHHHHHHHTT-TTHHHHHHHHHHHHTT-S-HHHHHHHHHHHHHHGGGSTTGGGGGGGS-GGGGTHHHHHHHGGGTT-HHHHHHTHHHHHHHHHHIIIIIHHHHHHHHHHHHHHHHH-----TTS------------SSS---------

Radius of gyration: 22.17 Å; chains: 1; bounding box: 80×48×41 Å

Foldseek 3Di:
DLVVLVCQCPPDDPVSVQVSLVVLLVVLVVVDPPCLPRSLVVLLVQCPDPDPSSNVSSLVSLLVRLVVDPPSLVSLVPDPLVVVPPSSLSSCVSVVVDVVSCVVCVPVNVVNVCCCVPPCVVVVVVVVVVVVCCVPVVPPPPVVPDDDDCDDDDDDDDPPPPDDDDDDD